Protein AF-A0A955XEI4-F1 (afdb_monomer)

Foldseek 3Di:
DVCQQQQADPVGDGAAFDDDPRDTQWHWEAAPQLQIDTDGPDPPDDVSVVVRVVVSVVVSVVCVRPHDDDPGAGNNRVVRHD

Radius of gyration: 12.43 Å; Cα contacts (8 Å, |Δi|>4): 128; chains: 1; bounding box: 32×17×29 Å

Solvent-accessible surface area (backbone atoms only — not comparable to full-atom values): 4810 Å² total; per-residue (Å²): 110,97,64,41,71,46,41,26,33,99,87,67,51,66,39,56,69,36,73,56,99,94,37,81,42,32,34,38,30,47,26,92,84,29,50,53,44,79,45,72,79,58,91,69,53,72,67,53,50,52,51,50,55,51,50,38,52,54,49,32,62,72,42,68,67,60,70,76,80,67,92,63,70,10,58,45,36,51,65,60,30,103

Secondary structure (DSSP, 8-state):
-TTHHHHB-TTS-B-SEEEETTEEEEEEEE-TT--EEEEESS--HHHHHHHHHHHHHHHHHHHTT-----SS--HHHHHHH-

Sequence (82 aa):
GEHGDPLFDRNGNVGPTIWVDGRVVGGWAQRSDGEVVVRLLEDVGRSAKRAVEARAAELGAWLDGVVTTPRFRTPLERELSA

pLDDT: mean 95.87, std 3.35, range [78.62, 98.56]

Structure (mmCIF, N/CA/C/O backbone):
data_AF-A0A955XEI4-F1
#
_entry.id   AF-A0A955XEI4-F1
#
loop_
_atom_site.group_PDB
_atom_site.id
_atom_site.type_symbol
_atom_site.label_atom_id
_atom_site.label_alt_id
_atom_site.label_comp_id
_atom_site.label_asym_id
_atom_site.label_entity_id
_atom_site.label_seq_id
_atom_site.pdbx_PDB_ins_code
_atom_site.Cartn_x
_atom_site.Cartn_y
_atom_site.Cartn_z
_atom_site.occupancy
_atom_site.B_iso_or_equiv
_atom_site.auth_seq_id
_atom_site.auth_comp_id
_atom_site.auth_asym_id
_atom_site.auth_atom_id
_atom_site.pdbx_PDB_model_num
ATOM 1 N N . GLY A 1 1 ? 17.441 -4.287 -5.011 1.00 78.62 1 GLY A N 1
ATOM 2 C CA . GLY A 1 1 ? 17.179 -3.314 -6.091 1.00 78.62 1 GLY A CA 1
ATOM 3 C C . GLY A 1 1 ? 17.055 -1.929 -5.495 1.00 78.62 1 GLY A C 1
ATOM 4 O O . GLY A 1 1 ? 17.184 -1.811 -4.283 1.00 78.62 1 GLY A O 1
ATOM 5 N N . GLU A 1 2 ? 16.787 -0.908 -6.307 1.00 85.00 2 GLU A N 1
ATOM 6 C CA . GLU A 1 2 ? 16.755 0.505 -5.873 1.00 85.00 2 GLU A CA 1
ATOM 7 C C . GLU A 1 2 ? 15.703 0.805 -4.787 1.00 85.00 2 GLU A C 1
ATOM 9 O O . GLU A 1 2 ? 15.836 1.767 -4.044 1.00 85.00 2 GLU A O 1
ATOM 14 N N . HIS A 1 3 ? 14.692 -0.054 -4.629 1.00 90.44 3 HIS A N 1
ATOM 15 C CA . HIS A 1 3 ? 13.660 0.073 -3.591 1.00 90.44 3 HIS A CA 1
ATOM 16 C C . HIS A 1 3 ? 13.958 -0.706 -2.298 1.00 90.44 3 HIS A C 1
ATOM 18 O O . HIS A 1 3 ? 13.073 -0.857 -1.461 1.00 90.44 3 HIS A O 1
ATOM 24 N N . GLY A 1 4 ? 15.172 -1.241 -2.127 1.00 89.75 4 GLY A N 1
ATOM 25 C CA . GLY A 1 4 ? 15.529 -2.060 -0.962 1.00 89.75 4 GLY A CA 1
ATOM 26 C C . GLY A 1 4 ? 15.377 -1.310 0.364 1.00 89.75 4 GLY A C 1
ATOM 27 O O . GLY A 1 4 ? 14.630 -1.737 1.239 1.00 89.75 4 GLY A O 1
ATOM 28 N N . ASP A 1 5 ? 16.034 -0.161 0.476 1.00 94.06 5 ASP A N 1
ATOM 29 C CA . ASP A 1 5 ? 16.088 0.625 1.711 1.00 94.06 5 ASP A CA 1
ATOM 30 C C . ASP A 1 5 ? 14.707 0.986 2.296 1.00 94.06 5 ASP A C 1
ATOM 32 O O . ASP A 1 5 ? 14.514 0.805 3.498 1.00 94.06 5 ASP A O 1
ATOM 36 N N . PRO A 1 6 ? 13.709 1.447 1.510 1.00 95.69 6 PRO A N 1
ATOM 37 C CA . PRO A 1 6 ? 12.384 1.735 2.062 1.00 95.69 6 PRO A CA 1
ATOM 38 C C . PRO A 1 6 ? 11.558 0.480 2.392 1.00 95.69 6 PRO A C 1
ATOM 40 O O . PRO A 1 6 ? 10.715 0.526 3.291 1.00 95.69 6 PRO A O 1
ATOM 43 N N . LEU A 1 7 ? 11.753 -0.628 1.669 1.00 96.31 7 LEU A N 1
ATOM 44 C CA . LEU A 1 7 ? 10.847 -1.785 1.703 1.00 96.31 7 LEU A CA 1
ATOM 45 C C . LEU A 1 7 ? 11.292 -2.922 2.615 1.00 96.31 7 LEU A C 1
ATOM 47 O O . LEU A 1 7 ? 10.478 -3.804 2.894 1.00 96.31 7 LEU A O 1
ATOM 51 N N . PHE A 1 8 ? 12.540 -2.906 3.072 1.00 96.69 8 PHE A N 1
ATOM 52 C CA . PHE A 1 8 ? 13.105 -3.942 3.923 1.00 96.69 8 PHE A CA 1
ATOM 53 C C . PHE A 1 8 ? 13.541 -3.365 5.268 1.00 96.69 8 PHE A C 1
ATOM 55 O O . PHE A 1 8 ? 14.003 -2.230 5.366 1.00 96.69 8 PHE A O 1
ATOM 62 N N . ASP A 1 9 ? 13.390 -4.150 6.331 1.00 94.88 9 ASP A N 1
ATOM 63 C CA . ASP A 1 9 ? 14.030 -3.839 7.603 1.00 94.88 9 ASP A CA 1
ATOM 64 C C . ASP A 1 9 ? 15.524 -4.220 7.587 1.00 94.88 9 ASP A C 1
ATOM 66 O O . ASP A 1 9 ? 16.041 -4.830 6.648 1.00 94.88 9 ASP A O 1
ATOM 70 N N . ARG A 1 10 ? 16.237 -3.885 8.668 1.00 93.38 10 ARG A N 1
ATOM 71 C CA . ARG A 1 10 ? 17.672 -4.185 8.817 1.00 93.38 10 ARG A CA 1
ATOM 72 C C . ARG A 1 10 ? 17.989 -5.687 8.758 1.00 93.38 10 ARG A C 1
ATOM 74 O O . ARG A 1 10 ? 19.124 -6.059 8.471 1.00 93.38 10 ARG A O 1
ATOM 81 N N . ASN A 1 11 ? 17.020 -6.540 9.074 1.00 95.06 11 ASN A N 1
ATOM 82 C CA . ASN A 1 11 ? 17.158 -7.990 9.085 1.00 95.06 11 ASN A CA 1
ATOM 83 C C . ASN A 1 11 ? 16.783 -8.627 7.736 1.00 95.06 11 ASN A C 1
ATOM 85 O O . ASN A 1 11 ? 16.913 -9.841 7.597 1.00 95.06 11 ASN A O 1
ATOM 89 N N . GLY A 1 12 ? 16.360 -7.829 6.752 1.00 94.69 12 GLY A N 1
ATOM 90 C CA . GLY A 1 12 ? 15.952 -8.296 5.432 1.00 94.69 12 GLY A CA 1
ATOM 91 C C . GLY A 1 12 ? 14.494 -8.753 5.354 1.00 94.69 12 GLY A C 1
ATOM 92 O O . GLY A 1 12 ? 14.120 -9.379 4.364 1.00 94.69 12 GLY A O 1
ATOM 93 N N . ASN A 1 13 ? 13.657 -8.453 6.354 1.00 96.00 13 ASN A N 1
ATOM 94 C CA . ASN A 1 13 ? 12.221 -8.714 6.264 1.00 96.00 13 ASN A CA 1
ATOM 95 C C . ASN A 1 13 ? 11.546 -7.636 5.418 1.00 96.00 13 ASN A C 1
ATOM 97 O O . ASN A 1 13 ? 11.823 -6.448 5.584 1.00 96.00 13 ASN A O 1
ATOM 101 N N . VAL A 1 14 ? 10.629 -8.049 4.548 1.00 95.62 14 VAL A N 1
ATOM 102 C CA . VAL A 1 14 ? 9.867 -7.137 3.691 1.00 95.62 14 VAL A CA 1
ATOM 103 C C . VAL A 1 14 ? 8.574 -6.685 4.372 1.00 95.62 14 VAL A C 1
ATOM 105 O O . VAL A 1 14 ? 7.919 -7.462 5.070 1.00 95.62 14 VAL A O 1
ATOM 108 N N . GLY A 1 15 ? 8.204 -5.425 4.150 1.00 94.62 15 GLY A N 1
ATOM 109 C CA . GLY A 1 15 ? 6.907 -4.881 4.546 1.00 94.62 15 GLY A CA 1
ATOM 110 C C . GLY A 1 15 ? 5.803 -5.197 3.528 1.00 94.62 15 GLY A C 1
ATOM 111 O O . GLY A 1 15 ? 6.027 -5.925 2.555 1.00 94.62 15 GLY A O 1
ATOM 112 N N . PRO A 1 16 ? 4.598 -4.635 3.703 1.00 96.38 16 PRO A N 1
ATOM 113 C CA . PRO A 1 16 ? 3.541 -4.769 2.711 1.00 96.38 16 PRO A CA 1
ATOM 114 C C . PRO A 1 16 ? 3.932 -4.066 1.399 1.00 96.38 16 PRO A C 1
ATOM 116 O O . PRO A 1 16 ? 4.295 -2.890 1.383 1.00 96.38 16 PRO A O 1
ATOM 119 N N . THR A 1 17 ? 3.878 -4.800 0.285 1.00 97.12 17 THR A N 1
ATOM 120 C CA . THR A 1 17 ? 4.372 -4.353 -1.030 1.00 97.12 17 THR A CA 1
ATOM 121 C C . THR A 1 17 ? 3.252 -4.208 -2.052 1.00 97.12 17 THR A C 1
ATOM 123 O O . THR A 1 17 ? 2.228 -4.887 -1.979 1.00 97.12 17 THR A O 1
ATOM 126 N N . ILE A 1 18 ? 3.462 -3.322 -3.026 1.00 98.25 18 ILE A N 1
ATOM 127 C CA . ILE A 1 18 ? 2.598 -3.132 -4.196 1.00 98.25 18 ILE A CA 1
ATOM 128 C C . ILE A 1 18 ? 3.289 -3.756 -5.403 1.00 98.25 18 ILE A C 1
ATOM 130 O O . ILE A 1 18 ? 4.461 -3.475 -5.660 1.00 98.25 18 ILE A O 1
ATOM 134 N N . TRP A 1 19 ? 2.549 -4.581 -6.144 1.00 97.50 19 TRP A N 1
ATOM 135 C CA . TRP A 1 19 ? 3.054 -5.306 -7.306 1.00 97.50 19 TRP A CA 1
ATOM 136 C C . TRP A 1 19 ? 2.308 -4.900 -8.573 1.00 97.50 19 TRP A C 1
ATOM 138 O O . TRP A 1 19 ? 1.078 -4.886 -8.591 1.00 97.50 19 TRP A O 1
ATOM 148 N N . VAL A 1 20 ? 3.056 -4.611 -9.636 1.00 97.44 20 VAL A N 1
ATOM 149 C CA . VAL A 1 20 ? 2.535 -4.337 -10.981 1.00 97.44 20 VAL A CA 1
ATOM 150 C C . VAL A 1 20 ? 3.374 -5.133 -11.972 1.00 97.44 20 VAL A C 1
ATOM 152 O O . VAL A 1 20 ? 4.601 -5.080 -11.921 1.00 97.44 20 VAL A O 1
ATOM 155 N N . ASP A 1 21 ? 2.719 -5.915 -12.831 1.00 94.75 21 ASP A N 1
ATOM 156 C CA . ASP A 1 21 ? 3.360 -6.747 -13.861 1.00 94.75 21 ASP A CA 1
ATOM 157 C C . ASP A 1 21 ? 4.532 -7.600 -13.333 1.00 94.75 21 ASP A C 1
ATOM 159 O O . ASP A 1 21 ? 5.588 -7.717 -13.951 1.00 94.75 21 ASP A O 1
ATOM 163 N N . GLY A 1 22 ? 4.357 -8.179 -12.139 1.00 95.56 22 GLY A N 1
ATOM 164 C CA . GLY A 1 22 ? 5.354 -9.040 -11.494 1.00 95.56 22 GLY A CA 1
ATOM 165 C C . GLY A 1 22 ? 6.524 -8.304 -10.829 1.00 95.56 22 GLY A C 1
ATOM 166 O O . GLY A 1 22 ? 7.444 -8.961 -10.345 1.00 95.56 22 GLY A O 1
ATOM 167 N N . ARG A 1 23 ? 6.500 -6.967 -10.773 1.00 95.44 23 ARG A N 1
ATOM 168 C CA . ARG A 1 23 ? 7.536 -6.141 -10.135 1.00 95.44 23 ARG A CA 1
ATOM 169 C C . ARG A 1 23 ? 7.003 -5.443 -8.893 1.00 95.44 23 ARG A C 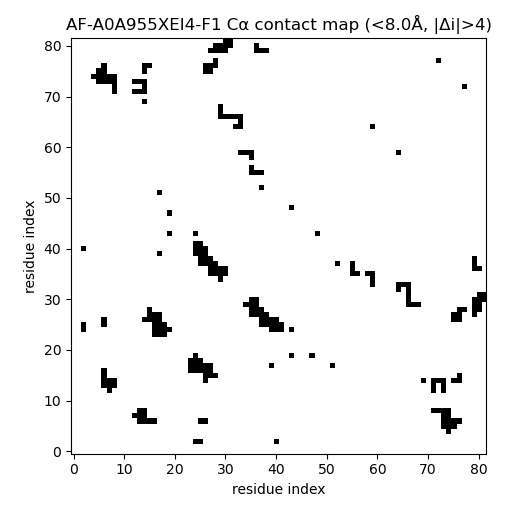1
ATOM 171 O O . ARG A 1 23 ? 5.860 -4.996 -8.874 1.00 95.44 23 ARG A O 1
ATOM 178 N N . VAL A 1 24 ? 7.855 -5.310 -7.879 1.00 96.94 24 VAL A N 1
ATOM 179 C CA .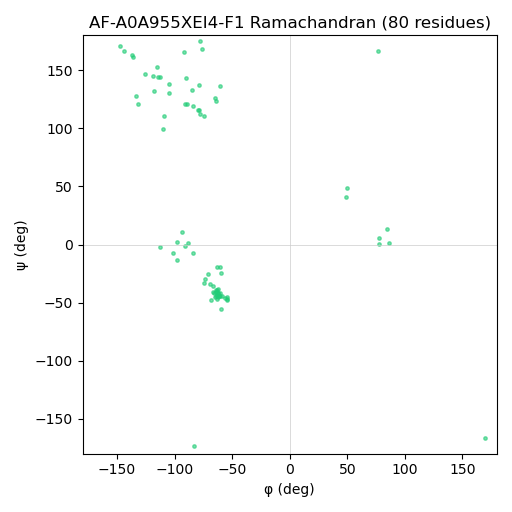 VAL A 1 24 ? 7.572 -4.484 -6.701 1.00 96.94 24 VAL A CA 1
ATOM 180 C C . VAL A 1 24 ? 7.809 -3.023 -7.060 1.00 96.94 24 VAL A C 1
ATOM 182 O O . VAL A 1 24 ? 8.945 -2.646 -7.328 1.00 96.94 24 VAL A O 1
ATOM 185 N N . VAL A 1 25 ? 6.745 -2.224 -7.022 1.00 97.62 25 VAL A N 1
ATOM 186 C CA . VAL A 1 25 ? 6.747 -0.811 -7.447 1.00 97.62 25 VAL A CA 1
ATOM 187 C C . VAL A 1 25 ? 6.538 0.165 -6.284 1.00 97.62 25 VAL A C 1
ATOM 189 O O . VAL A 1 25 ? 6.487 1.381 -6.469 1.00 97.62 25 VAL A O 1
ATOM 192 N N . GLY A 1 26 ? 6.334 -0.351 -5.071 1.00 97.94 26 GLY A N 1
ATOM 193 C CA . GLY A 1 26 ? 5.997 0.456 -3.906 1.00 97.94 26 GLY A CA 1
ATOM 194 C C . GLY A 1 26 ? 5.562 -0.364 -2.700 1.00 97.94 26 GLY A C 1
ATOM 195 O O . GLY A 1 26 ? 5.727 -1.586 -2.663 1.00 97.94 26 GLY A O 1
ATOM 196 N N . GLY A 1 27 ? 4.978 0.316 -1.718 1.00 97.81 27 GLY A N 1
ATOM 197 C CA . GLY A 1 27 ? 4.479 -0.294 -0.490 1.00 97.81 27 GLY A CA 1
ATOM 198 C C . GLY A 1 27 ? 3.203 0.358 0.015 1.00 97.81 27 GLY A C 1
ATOM 199 O O . GLY A 1 27 ? 2.802 1.428 -0.447 1.00 97.81 27 GLY A O 1
ATOM 200 N N . TRP A 1 28 ? 2.552 -0.318 0.951 1.00 98.06 28 TRP A N 1
ATOM 201 C CA . TRP A 1 28 ? 1.309 0.139 1.559 1.00 98.06 28 TRP A CA 1
ATOM 202 C C . TRP A 1 28 ? 1.331 -0.072 3.073 1.00 98.06 28 TRP A C 1
ATOM 204 O O . TRP A 1 28 ? 2.140 -0.842 3.592 1.00 98.06 28 TRP A O 1
ATOM 214 N N . ALA A 1 29 ? 0.458 0.632 3.783 1.00 97.56 29 ALA A N 1
ATOM 215 C CA . ALA A 1 29 ? 0.259 0.475 5.219 1.00 97.56 29 ALA A CA 1
ATOM 216 C C . ALA A 1 29 ? -1.206 0.737 5.585 1.00 97.56 29 ALA A C 1
ATOM 218 O O . ALA A 1 29 ? -1.985 1.209 4.755 1.00 97.56 29 ALA A O 1
ATOM 219 N N . GLN A 1 30 ? -1.562 0.445 6.834 1.00 97.44 30 GLN A N 1
ATOM 220 C CA . GLN A 1 30 ? -2.756 0.996 7.465 1.00 97.44 30 GLN A CA 1
ATOM 221 C C . GLN A 1 30 ? -2.353 2.074 8.466 1.00 97.44 30 GLN A C 1
ATOM 223 O O . GLN A 1 30 ? -1.396 1.896 9.225 1.00 97.44 30 GLN A O 1
ATOM 228 N N . ARG A 1 31 ? -3.102 3.172 8.483 1.00 96.25 31 ARG A N 1
ATOM 229 C CA . ARG A 1 31 ? -3.065 4.142 9.577 1.00 96.25 31 ARG A CA 1
ATOM 230 C C . ARG A 1 31 ? -3.831 3.619 10.789 1.00 96.25 31 ARG A C 1
ATOM 232 O O . ARG A 1 31 ? -4.551 2.624 10.719 1.00 96.25 31 ARG A O 1
ATOM 239 N N . SER A 1 32 ? -3.669 4.301 11.920 1.00 94.75 32 SER A N 1
ATOM 240 C CA . SER A 1 32 ? -4.342 3.947 13.177 1.00 94.75 32 SER A CA 1
ATOM 241 C C . SER A 1 32 ? -5.873 4.055 13.116 1.00 9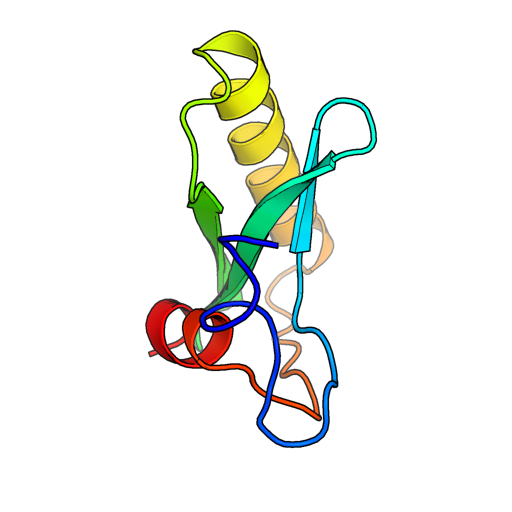4.75 32 SER A C 1
ATOM 243 O O . SER A 1 32 ? -6.551 3.426 13.924 1.00 94.75 32 SER A O 1
ATOM 245 N N . ASP A 1 33 ? -6.410 4.802 12.150 1.00 94.62 33 ASP A N 1
ATOM 246 C CA . ASP A 1 33 ? -7.841 4.934 11.856 1.00 94.62 33 ASP A CA 1
ATOM 247 C C . ASP A 1 33 ? -8.373 3.874 10.870 1.00 94.62 33 ASP A C 1
ATOM 249 O O . ASP A 1 33 ? -9.560 3.878 10.545 1.00 94.62 33 ASP A O 1
ATOM 253 N N . GLY A 1 34 ? -7.518 2.956 10.408 1.00 95.44 34 GLY A N 1
ATOM 254 C CA . GLY A 1 34 ? -7.871 1.909 9.450 1.00 95.44 34 GLY A CA 1
ATOM 255 C C . GLY A 1 34 ? -7.779 2.325 7.982 1.00 95.44 34 GLY A C 1
ATOM 256 O O . GLY A 1 34 ? -8.054 1.503 7.106 1.00 95.44 34 GLY A O 1
ATOM 257 N N . GLU A 1 35 ? -7.364 3.559 7.671 1.00 96.88 35 GLU A N 1
ATOM 258 C CA . GLU A 1 35 ? -7.145 3.973 6.285 1.00 96.88 35 GLU A CA 1
ATOM 259 C C . GLU A 1 35 ? -6.003 3.159 5.657 1.00 96.88 35 GLU A C 1
ATOM 261 O O . GLU A 1 35 ? -4.868 3.163 6.143 1.00 96.88 35 GLU A O 1
ATOM 266 N N . VAL A 1 36 ? -6.289 2.486 4.538 1.00 98.06 36 VAL A N 1
ATOM 267 C CA . VAL A 1 36 ? -5.264 1.854 3.701 1.00 98.06 36 VAL A CA 1
ATOM 268 C C . VAL A 1 36 ? -4.609 2.921 2.831 1.00 98.06 36 VAL A C 1
ATOM 270 O O . VAL A 1 36 ? -5.238 3.492 1.941 1.00 98.06 36 VAL A O 1
ATOM 273 N N . VAL A 1 37 ? -3.318 3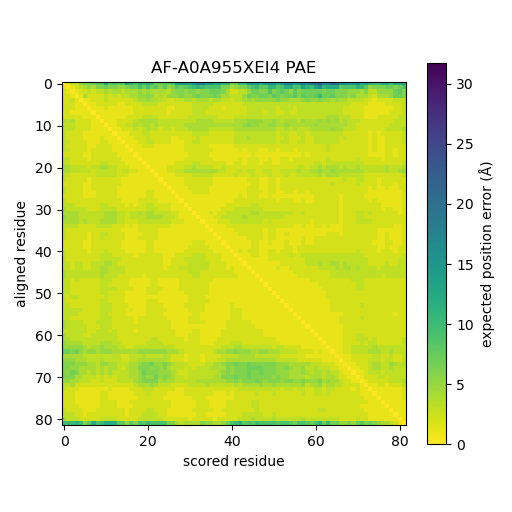.144 3.050 1.00 98.06 37 VAL A N 1
ATOM 274 C CA . VAL A 1 37 ? -2.515 4.139 2.335 1.00 98.06 37 VAL A CA 1
ATOM 275 C C . VAL A 1 37 ? -1.442 3.469 1.486 1.00 98.06 37 VAL A C 1
ATOM 277 O O . VAL A 1 37 ? -0.860 2.453 1.866 1.00 98.06 37 VAL A O 1
ATOM 280 N N . VAL A 1 38 ? -1.160 4.051 0.322 1.00 98.44 38 VAL A N 1
ATOM 281 C CA . VAL A 1 38 ? -0.217 3.509 -0.665 1.00 98.44 38 VAL A CA 1
ATOM 282 C C . VAL A 1 38 ? 0.850 4.530 -1.044 1.00 98.44 38 VAL A C 1
ATOM 284 O O . VAL A 1 38 ? 0.580 5.726 -1.155 1.00 98.44 38 VAL A O 1
ATOM 287 N N . ARG A 1 39 ? 2.062 4.047 -1.326 1.00 98.25 39 ARG A N 1
ATOM 288 C CA . ARG A 1 39 ? 3.145 4.823 -1.937 1.00 98.25 39 ARG A CA 1
ATOM 289 C C . ARG A 1 39 ? 3.758 4.044 -3.088 1.00 98.25 39 ARG A C 1
ATOM 291 O O . ARG A 1 39 ? 4.317 2.969 -2.889 1.00 98.25 39 ARG A O 1
ATOM 298 N N . LEU A 1 40 ? 3.709 4.640 -4.275 1.00 98.12 40 LEU A N 1
ATOM 299 C CA . LEU A 1 40 ? 4.483 4.206 -5.436 1.00 98.12 40 LEU A CA 1
ATOM 300 C C . LEU A 1 40 ? 5.876 4.846 -5.371 1.00 98.12 40 LEU A C 1
ATOM 302 O O . LEU A 1 40 ? 5.988 6.040 -5.091 1.00 98.12 40 LEU A O 1
ATOM 306 N N . LEU A 1 41 ? 6.916 4.044 -5.592 1.00 97.56 41 LEU A N 1
ATOM 307 C CA . LEU A 1 41 ? 8.327 4.451 -5.568 1.00 97.56 41 LEU A CA 1
ATOM 308 C C . LEU A 1 41 ? 8.910 4.641 -6.977 1.00 97.56 41 LEU A C 1
ATOM 310 O O . LEU A 1 41 ? 10.027 5.131 -7.120 1.00 97.56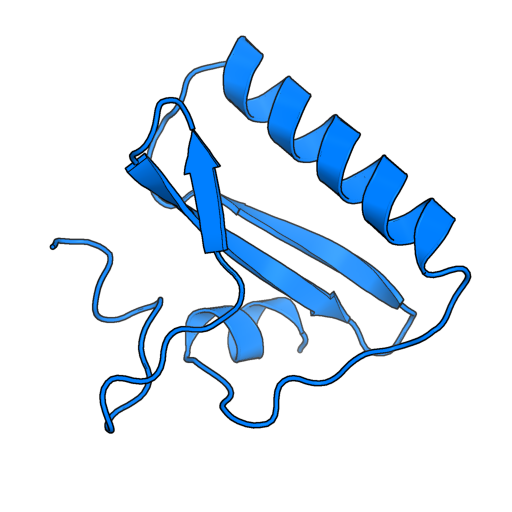 41 LEU A O 1
ATOM 314 N N . GLU A 1 42 ? 8.146 4.281 -8.004 1.00 96.69 42 GLU A N 1
ATOM 315 C CA . GLU A 1 42 ? 8.440 4.535 -9.412 1.00 96.69 42 GLU A CA 1
ATOM 316 C C . GLU A 1 42 ? 7.166 4.998 -10.141 1.00 96.69 42 GLU A C 1
ATOM 318 O O . GLU A 1 42 ? 6.044 4.824 -9.648 1.00 96.69 42 GLU A O 1
ATOM 323 N N . ASP A 1 43 ? 7.327 5.602 -11.320 1.00 96.75 43 ASP A N 1
ATOM 324 C CA . ASP A 1 43 ? 6.193 5.910 -12.190 1.00 96.75 43 ASP A CA 1
ATOM 325 C C . ASP A 1 43 ? 5.740 4.643 -12.926 1.00 96.75 43 ASP A C 1
ATOM 327 O O . ASP A 1 43 ? 6.435 4.113 -13.789 1.00 96.75 43 ASP A O 1
ATOM 331 N N . VAL A 1 44 ? 4.546 4.165 -12.580 1.00 97.38 44 VAL A N 1
ATOM 332 C CA . VAL A 1 44 ? 3.902 2.989 -13.189 1.00 97.38 44 VAL A CA 1
ATOM 333 C C . VAL A 1 44 ? 2.881 3.367 -14.267 1.00 97.38 44 VAL A C 1
ATOM 335 O O . VAL A 1 44 ? 2.189 2.511 -14.818 1.00 97.38 44 VAL A O 1
ATOM 338 N N . GLY A 1 45 ? 2.738 4.660 -14.557 1.00 98.19 45 GLY A N 1
ATOM 339 C CA . GLY A 1 45 ? 1.723 5.185 -15.451 1.00 98.19 45 GLY A CA 1
ATOM 340 C C . GLY A 1 45 ? 0.322 5.244 -14.832 1.00 98.19 45 GLY A C 1
ATOM 341 O O . GLY A 1 45 ? 0.002 4.681 -13.781 1.00 98.19 45 GLY A O 1
ATOM 342 N N . ARG A 1 46 ? -0.565 5.969 -15.521 1.00 98.25 46 ARG A N 1
ATOM 34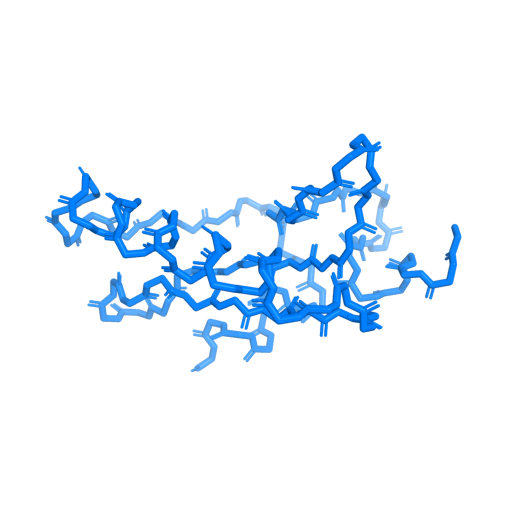3 C CA . ARG A 1 46 ? -1.901 6.325 -15.013 1.00 98.25 46 ARG A CA 1
ATOM 344 C C . ARG A 1 46 ? -2.795 5.115 -14.745 1.00 98.25 46 ARG A C 1
ATOM 346 O O . ARG A 1 46 ? -3.525 5.116 -13.758 1.00 98.25 46 ARG A O 1
ATOM 353 N N . SER A 1 47 ? -2.775 4.122 -15.631 1.00 98.25 47 SER A N 1
ATOM 354 C CA . SER A 1 47 ? -3.660 2.957 -15.538 1.00 98.25 47 SER A CA 1
ATOM 355 C C . SER A 1 47 ? -3.304 2.079 -14.342 1.00 98.25 47 SER A C 1
ATOM 357 O O . SER A 1 47 ? -4.183 1.760 -13.545 1.00 98.25 47 SER A O 1
ATOM 359 N N . ALA A 1 48 ? -2.017 1.763 -14.163 1.00 98.38 48 ALA A N 1
ATOM 360 C CA . ALA A 1 48 ? -1.557 0.976 -13.024 1.00 98.38 48 ALA A CA 1
ATOM 361 C C . ALA A 1 48 ? -1.766 1.725 -11.704 1.00 98.38 48 ALA A C 1
ATOM 363 O O . ALA A 1 48 ? -2.274 1.142 -10.752 1.00 98.38 48 ALA A O 1
ATOM 364 N N . LYS A 1 49 ? -1.490 3.038 -11.666 1.00 98.56 49 LYS A N 1
ATOM 365 C CA . LYS A 1 49 ? -1.785 3.867 -10.489 1.00 98.56 49 LYS A CA 1
ATOM 366 C C . LYS A 1 49 ? -3.260 3.770 -10.075 1.00 98.56 49 LYS A C 1
ATOM 368 O O . LYS A 1 49 ? -3.546 3.525 -8.909 1.00 98.56 49 LYS A O 1
ATOM 373 N N . ARG A 1 50 ? -4.189 3.893 -11.030 1.00 98.56 50 ARG A N 1
ATOM 374 C CA . ARG A 1 50 ? -5.632 3.762 -10.761 1.00 98.56 50 ARG A CA 1
ATOM 375 C C . ARG A 1 50 ? -6.021 2.369 -10.273 1.00 98.56 50 ARG A C 1
ATOM 377 O O . ARG A 1 50 ? -6.862 2.257 -9.390 1.00 98.56 50 ARG A O 1
ATOM 384 N N . ALA A 1 51 ? -5.422 1.320 -10.834 1.00 98.50 51 ALA A N 1
ATOM 385 C CA . ALA A 1 51 ? -5.668 -0.049 -10.388 1.00 98.50 51 ALA A CA 1
ATOM 386 C C . ALA A 1 51 ? -5.197 -0.266 -8.939 1.00 98.50 51 ALA A C 1
ATOM 388 O O . ALA A 1 51 ? -5.904 -0.886 -8.149 1.00 98.50 51 ALA A O 1
ATOM 389 N N . VAL A 1 52 ? -4.041 0.295 -8.572 1.00 98.56 52 VAL A N 1
ATOM 390 C CA . VAL A 1 52 ? -3.519 0.261 -7.198 1.00 98.56 52 VAL A CA 1
ATOM 391 C C . VAL A 1 52 ? -4.449 0.999 -6.234 1.00 98.56 52 VAL A C 1
ATOM 393 O O . VAL A 1 52 ? -4.789 0.452 -5.190 1.00 98.56 52 VAL A O 1
ATOM 396 N N . GLU A 1 53 ? -4.901 2.205 -6.589 1.00 98.44 53 GLU A N 1
ATOM 397 C CA . GLU A 1 53 ? -5.842 2.992 -5.776 1.00 98.44 53 GLU A CA 1
ATOM 398 C C . GLU A 1 53 ? -7.176 2.255 -5.574 1.00 98.44 53 GLU A C 1
ATOM 400 O O . GLU A 1 53 ? -7.670 2.166 -4.451 1.00 98.44 53 GLU A O 1
ATOM 405 N N . ALA A 1 54 ? -7.732 1.661 -6.636 1.00 98.56 54 ALA A N 1
ATOM 406 C CA . ALA A 1 54 ? -8.952 0.861 -6.545 1.00 98.56 54 ALA A CA 1
ATOM 407 C C . ALA A 1 54 ? -8.760 -0.353 -5.625 1.00 98.56 54 ALA A C 1
ATOM 409 O O . ALA A 1 54 ? -9.589 -0.611 -4.754 1.00 98.56 54 ALA A O 1
ATOM 410 N N . ARG A 1 55 ? -7.630 -1.060 -5.756 1.00 98.31 55 ARG A N 1
ATOM 411 C CA . ARG A 1 55 ? -7.338 -2.223 -4.918 1.00 98.31 55 ARG A CA 1
ATOM 412 C C . ARG A 1 55 ? -7.126 -1.853 -3.450 1.00 98.31 55 ARG A C 1
ATOM 414 O O . ARG A 1 55 ? -7.527 -2.616 -2.576 1.00 98.31 55 ARG A O 1
ATOM 421 N N . ALA A 1 56 ? -6.527 -0.696 -3.174 1.00 98.31 56 ALA A N 1
ATOM 422 C CA . ALA A 1 56 ? -6.389 -0.167 -1.820 1.00 98.31 56 ALA A CA 1
ATOM 423 C C . ALA A 1 56 ? -7.760 0.126 -1.189 1.00 98.31 56 ALA A C 1
ATOM 425 O O . ALA A 1 56 ? -8.000 -0.264 -0.048 1.00 98.31 56 ALA A O 1
ATOM 426 N N . ALA A 1 57 ? -8.680 0.729 -1.950 1.00 98.38 57 ALA A N 1
ATOM 427 C CA . ALA A 1 57 ? -10.048 0.976 -1.498 1.00 98.38 57 ALA A CA 1
ATOM 428 C C . ALA A 1 57 ? -10.822 -0.329 -1.236 1.00 98.38 57 ALA A C 1
ATOM 430 O O . ALA A 1 57 ? -11.468 -0.463 -0.199 1.00 98.38 57 ALA A O 1
ATOM 431 N N . GLU A 1 58 ? -10.716 -1.318 -2.130 1.00 98.50 58 GLU A N 1
ATOM 432 C CA . GLU A 1 58 ? -11.306 -2.649 -1.930 1.00 98.50 58 GLU A CA 1
ATOM 433 C C . GLU A 1 58 ? -10.749 -3.348 -0.687 1.00 98.50 58 GLU A C 1
ATOM 435 O O . GLU A 1 58 ? -11.499 -3.972 0.062 1.00 98.50 58 GLU A O 1
ATOM 440 N N . LEU A 1 59 ? -9.436 -3.245 -0.4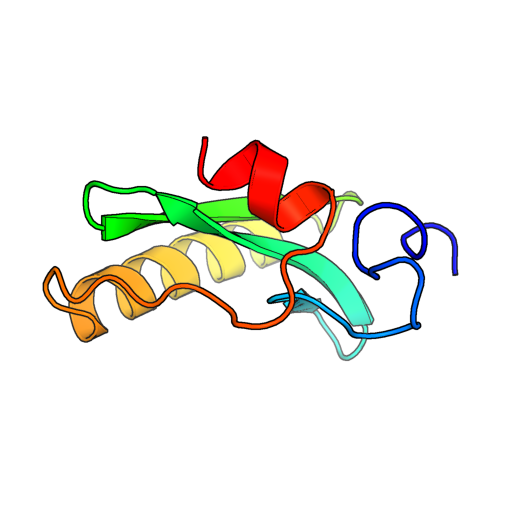60 1.00 97.81 59 LEU A N 1
ATOM 441 C CA . LEU A 1 59 ? -8.788 -3.813 0.715 1.00 97.81 59 LEU A CA 1
ATOM 442 C C . LEU A 1 59 ? -9.284 -3.136 1.996 1.00 97.81 59 LEU A C 1
ATOM 444 O O . LEU A 1 59 ? -9.619 -3.835 2.946 1.00 97.81 59 LEU A O 1
ATOM 448 N N . GLY A 1 60 ? -9.375 -1.804 2.008 1.00 97.81 60 GLY A N 1
ATOM 449 C CA . GLY A 1 60 ? -9.919 -1.049 3.138 1.00 97.81 60 GLY A CA 1
ATOM 450 C C . GLY A 1 60 ? -11.362 -1.440 3.457 1.00 97.81 60 GLY A C 1
ATOM 451 O O . GLY A 1 60 ? -11.685 -1.701 4.612 1.00 97.81 60 GLY A O 1
ATOM 452 N N . ALA A 1 61 ? -12.210 -1.575 2.433 1.00 98.12 61 ALA A N 1
ATOM 453 C CA . ALA A 1 61 ? -13.588 -2.034 2.602 1.00 98.12 61 ALA A CA 1
ATOM 454 C C . ALA A 1 61 ? -13.670 -3.474 3.134 1.00 98.12 61 ALA A C 1
ATOM 456 O O . ALA A 1 61 ? -14.518 -3.777 3.964 1.00 98.12 61 ALA A O 1
ATOM 457 N N . TRP A 1 62 ? -12.784 -4.361 2.676 1.00 98.12 62 TRP A N 1
ATOM 458 C CA . TRP A 1 62 ? -12.735 -5.746 3.146 1.00 98.12 62 TRP A CA 1
ATOM 459 C C . TRP A 1 62 ? -12.257 -5.870 4.599 1.00 98.12 62 TRP A C 1
ATOM 461 O O . TRP A 1 62 ? -12.719 -6.752 5.319 1.00 98.12 62 TRP A O 1
ATOM 471 N N . LEU A 1 63 ? -11.340 -5.000 5.026 1.00 97.00 63 LEU A N 1
ATOM 472 C CA . LEU A 1 63 ? -10.841 -4.960 6.401 1.00 97.00 63 LEU A CA 1
ATOM 473 C C . LEU A 1 63 ? -11.882 -4.432 7.391 1.00 97.00 63 LEU A C 1
ATOM 475 O O . LEU A 1 63 ? -11.791 -4.769 8.565 1.00 97.00 63 LEU A O 1
ATOM 479 N N . ASP A 1 64 ? -12.842 -3.620 6.940 1.00 96.62 64 ASP A N 1
ATOM 480 C CA . ASP A 1 64 ? -13.986 -3.152 7.739 1.00 96.62 64 ASP A CA 1
ATOM 481 C C . ASP A 1 64 ? -13.579 -2.574 9.113 1.00 96.62 64 ASP A C 1
ATOM 483 O O . ASP A 1 64 ? -14.074 -2.957 10.172 1.00 96.62 64 ASP A O 1
ATOM 487 N N . GLY A 1 65 ? -12.581 -1.683 9.106 1.00 94.69 65 GLY A N 1
ATOM 488 C CA . GLY A 1 65 ? -12.047 -1.047 10.317 1.00 94.69 65 GLY A CA 1
ATOM 489 C C . GLY A 1 65 ? -11.100 -1.918 11.154 1.00 94.69 65 GLY A C 1
ATOM 490 O O . GLY A 1 65 ? -10.583 -1.453 12.171 1.00 94.69 65 GLY A O 1
ATOM 491 N N . VAL A 1 66 ? -10.818 -3.160 10.745 1.00 97.06 66 VAL A N 1
ATOM 492 C CA . VAL A 1 66 ? -9.815 -4.010 11.400 1.00 97.06 66 VAL A CA 1
ATOM 493 C C . VAL A 1 66 ? -8.402 -3.541 11.051 1.00 97.06 66 VAL A C 1
ATOM 495 O O . VAL A 1 66 ? -7.898 -3.741 9.940 1.00 97.06 66 VAL A O 1
ATOM 498 N N . VAL A 1 67 ? -7.716 -2.999 12.058 1.00 95.25 67 VAL A N 1
ATOM 499 C CA . VAL A 1 67 ? -6.330 -2.540 11.932 1.00 95.25 67 VAL A CA 1
ATOM 500 C C . VAL A 1 67 ? -5.352 -3.690 12.131 1.00 95.25 67 VAL A C 1
ATOM 502 O O . VAL A 1 67 ? -5.290 -4.306 13.195 1.00 95.25 67 VAL A O 1
ATOM 505 N N . THR A 1 68 ? -4.554 -3.971 11.098 1.00 90.62 68 THR A N 1
ATOM 506 C CA . THR A 1 68 ? -3.515 -5.008 11.139 1.00 90.62 68 THR A CA 1
ATOM 507 C C . THR A 1 68 ? -2.129 -4.377 11.144 1.00 90.62 68 THR A C 1
ATOM 509 O O . THR A 1 68 ? -1.680 -3.854 10.126 1.00 90.62 68 THR A O 1
ATOM 512 N N . THR A 1 69 ? -1.419 -4.479 12.269 1.00 88.81 69 THR A N 1
ATOM 513 C CA . THR A 1 69 ? -0.041 -3.981 12.395 1.00 88.81 69 THR A CA 1
ATOM 514 C C . THR A 1 69 ? 0.967 -5.076 12.035 1.00 88.81 69 THR A C 1
ATOM 516 O O . THR A 1 69 ? 1.001 -6.114 12.708 1.00 88.81 69 THR A O 1
ATOM 519 N N . PRO A 1 70 ? 1.835 -4.874 11.026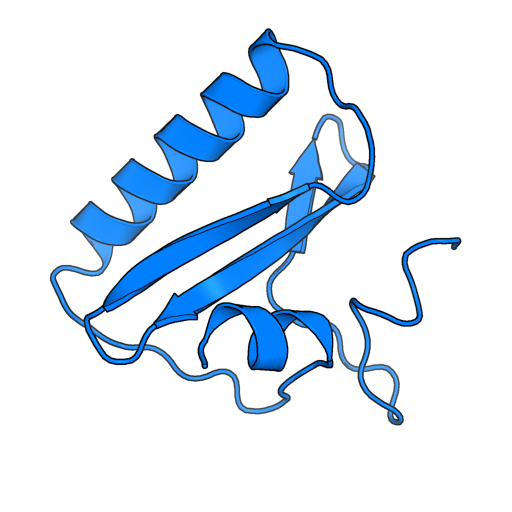 1.00 89.31 70 PRO A N 1
ATOM 520 C CA . PRO A 1 70 ? 2.889 -5.826 10.701 1.00 89.31 70 PRO A CA 1
ATOM 521 C C . PRO A 1 70 ? 3.852 -6.035 11.875 1.00 89.31 70 PRO A C 1
ATOM 523 O O . PRO A 1 70 ? 4.307 -5.083 12.510 1.00 89.31 70 PRO A O 1
ATOM 526 N N . ARG A 1 71 ? 4.222 -7.294 12.137 1.00 90.94 71 ARG A N 1
ATOM 527 C CA . ARG A 1 71 ? 5.213 -7.635 13.174 1.00 90.94 71 ARG A CA 1
ATOM 528 C C . ARG A 1 71 ? 6.591 -7.037 12.874 1.00 90.94 71 ARG A C 1
ATOM 530 O O . ARG A 1 71 ? 7.286 -6.604 13.790 1.00 90.94 71 ARG A O 1
ATOM 537 N N . PHE A 1 72 ? 6.977 -7.032 11.600 1.00 90.81 72 PHE A N 1
ATOM 538 C CA . PHE A 1 72 ? 8.2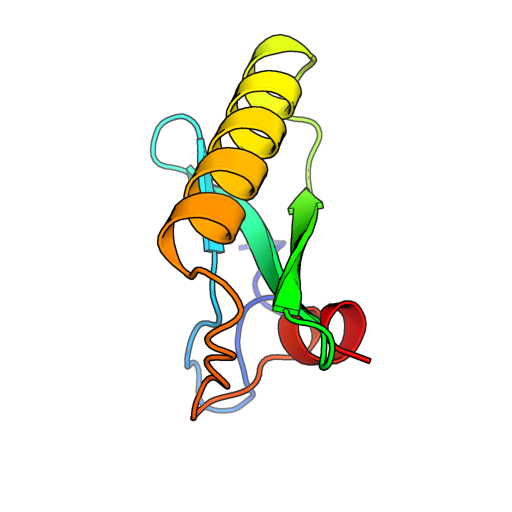37 -6.478 11.114 1.00 90.81 72 PHE A CA 1
ATOM 539 C C . PHE A 1 72 ? 7.936 -5.218 10.313 1.00 90.81 72 PHE A C 1
ATOM 541 O O . PHE A 1 72 ? 7.483 -5.272 9.172 1.00 90.81 72 PHE A O 1
ATOM 548 N N . ARG A 1 73 ? 8.121 -4.077 10.972 1.00 93.56 73 ARG A N 1
ATOM 549 C CA . ARG A 1 73 ? 7.802 -2.757 10.430 1.00 93.56 73 ARG A CA 1
ATOM 550 C C . ARG A 1 73 ? 9.003 -2.198 9.680 1.00 93.56 73 ARG A C 1
ATOM 552 O O . ARG A 1 73 ? 10.064 -2.023 10.286 1.00 93.56 73 ARG A O 1
ATOM 559 N N . THR A 1 74 ? 8.828 -1.905 8.398 1.00 97.00 74 THR A N 1
ATOM 560 C CA . THR A 1 74 ? 9.875 -1.362 7.518 1.00 97.00 74 THR A CA 1
ATOM 561 C C . THR A 1 74 ? 9.857 0.168 7.513 1.00 97.00 74 THR A C 1
ATOM 563 O O . THR A 1 74 ? 8.893 0.760 8.007 1.00 97.00 74 THR A O 1
ATOM 566 N N . PRO A 1 75 ? 10.909 0.844 7.009 1.00 97.44 75 PRO A N 1
ATOM 567 C CA . PRO A 1 75 ? 10.950 2.305 6.993 1.00 97.44 75 PRO A CA 1
ATOM 568 C C . PRO A 1 75 ? 9.733 2.938 6.310 1.00 97.44 75 PRO A C 1
ATOM 570 O O . PRO A 1 75 ? 9.104 3.813 6.902 1.00 97.44 75 PRO A O 1
ATOM 573 N N . LEU A 1 76 ? 9.348 2.445 5.126 1.00 97.12 76 LEU A N 1
ATOM 574 C CA . LEU A 1 76 ? 8.184 2.962 4.405 1.00 97.12 76 LEU A CA 1
ATOM 575 C C . LEU A 1 76 ? 6.872 2.682 5.140 1.00 97.12 76 LEU A C 1
ATOM 577 O O . LEU A 1 76 ? 6.005 3.546 5.201 1.00 97.12 76 LEU A O 1
ATOM 581 N N . GLU A 1 77 ? 6.712 1.489 5.714 1.00 96.81 77 GLU A N 1
ATOM 582 C CA . GLU A 1 77 ? 5.490 1.155 6.448 1.00 96.81 77 GLU A CA 1
ATOM 583 C C . GLU A 1 77 ? 5.306 2.082 7.660 1.00 96.81 77 GLU A C 1
ATOM 585 O O . GLU A 1 77 ? 4.213 2.608 7.866 1.00 96.81 77 GLU A O 1
ATOM 590 N N . ARG A 1 78 ? 6.388 2.375 8.393 1.00 96.81 78 ARG A N 1
ATOM 591 C CA . ARG A 1 78 ? 6.365 3.330 9.509 1.00 96.81 78 ARG A CA 1
ATOM 592 C C . ARG A 1 78 ? 6.001 4.737 9.057 1.00 96.81 78 ARG A C 1
ATOM 594 O O . ARG A 1 78 ? 5.167 5.351 9.710 1.00 96.81 78 ARG A O 1
ATOM 601 N N . GLU A 1 79 ? 6.594 5.223 7.965 1.00 97.00 79 GLU A N 1
ATOM 602 C CA . GLU A 1 79 ? 6.274 6.538 7.389 1.00 97.00 79 GLU A CA 1
ATOM 603 C C . GLU A 1 79 ? 4.781 6.655 7.063 1.00 97.00 79 GLU A C 1
ATOM 605 O O . GLU A 1 79 ? 4.151 7.656 7.389 1.00 97.00 79 GLU A O 1
ATOM 610 N N . LEU A 1 80 ? 4.211 5.628 6.432 1.00 97.06 80 LEU A N 1
ATOM 611 C CA . LEU A 1 80 ? 2.832 5.664 5.949 1.00 97.06 80 LEU A CA 1
ATOM 612 C C . LEU A 1 80 ? 1.787 5.528 7.060 1.00 97.06 80 LEU A C 1
ATOM 614 O O . LEU A 1 80 ? 0.703 6.097 6.959 1.00 97.06 80 LEU A O 1
ATOM 618 N N . SER A 1 81 ? 2.111 4.769 8.101 1.00 95.00 81 SER A N 1
ATOM 619 C CA . SER A 1 81 ? 1.219 4.498 9.235 1.00 95.00 81 SER A CA 1
ATOM 620 C C . SER A 1 81 ? 1.208 5.567 10.336 1.00 95.00 81 SER A C 1
ATOM 622 O O . SER A 1 81 ? 0.466 5.407 11.309 1.00 95.00 81 SER A O 1
ATOM 624 N N . ALA A 1 82 ? 2.108 6.553 10.239 1.00 88.94 82 ALA A N 1
ATOM 625 C CA . ALA A 1 82 ? 2.328 7.578 11.257 1.00 88.94 82 ALA A CA 1
ATOM 626 C C . ALA A 1 82 ? 1.134 8.528 11.413 1.00 88.94 82 ALA A C 1
ATOM 628 O O . ALA A 1 82 ? 0.413 8.760 10.415 1.00 88.94 82 ALA A O 1
#

Mean predicted aligned error: 2.47 Å

Nearest PDB structures (foldseek):
  1xea-assembly1_B  TM=3.238E-01  e=7.981E+00  Vibrio cholerae